Protein AF-A0A920NWB3-F1 (afdb_monomer)

Solvent-accessible surface area (backbone atoms only — not comparable to full-atom values): 3988 Å² total; per-residue (Å²): 133,69,71,66,76,34,44,57,42,25,78,78,64,64,38,80,80,56,25,85,82,91,74,64,80,67,55,85,75,61,91,74,92,70,56,74,65,57,53,53,53,50,53,55,49,53,50,52,52,50,53,52,53,60,72,68,58,75,82,86,127

Secondary structure (DSSP, 8-state):
--TTTTHHHHHTT--TTSS-----GGGGG--S---HHHHHHHHHHHHHHHHHHHHH-----

pLDDT: mean 91.5, std 10.23, range [50.56, 98.81]

Structure (mmCIF, N/CA/C/O backbone):
data_AF-A0A920NWB3-F1
#
_entry.id   AF-A0A920NWB3-F1
#
loop_
_atom_site.group_PDB
_atom_site.id
_atom_site.type_symbol
_atom_site.label_atom_id
_atom_site.label_alt_id
_atom_site.label_comp_id
_atom_site.label_asym_id
_atom_site.label_entity_id
_atom_site.label_seq_id
_atom_site.pdbx_PDB_ins_code
_atom_site.Cartn_x
_atom_site.Cartn_y
_atom_site.Cartn_z
_atom_site.occupancy
_atom_site.B_iso_or_equiv
_atom_site.auth_seq_id
_atom_site.auth_comp_id
_atom_site.auth_asym_id
_atom_site.auth_atom_id
_atom_site.pdbx_PDB_model_num
ATOM 1 N N . MET A 1 1 ? 15.176 22.633 -17.712 1.00 50.56 1 MET A N 1
ATOM 2 C CA . MET A 1 1 ? 15.446 21.183 -17.792 1.00 50.56 1 MET A CA 1
ATOM 3 C C . MET A 1 1 ? 14.171 20.479 -17.380 1.00 50.56 1 MET A C 1
ATOM 5 O O . MET A 1 1 ? 13.524 20.947 -16.455 1.00 50.56 1 MET A O 1
ATOM 9 N N . ASN A 1 2 ? 13.722 19.499 -18.163 1.00 65.44 2 ASN A N 1
ATOM 10 C CA . ASN A 1 2 ? 12.450 18.819 -17.935 1.00 65.44 2 ASN A CA 1
ATOM 11 C C . ASN A 1 2 ? 12.767 17.528 -17.169 1.00 65.44 2 ASN A C 1
ATOM 13 O O . ASN A 1 2 ? 12.943 16.481 -17.786 1.00 65.44 2 ASN A O 1
ATOM 17 N N . ASP A 1 3 ? 12.932 17.616 -15.848 1.00 62.03 3 ASP A N 1
ATOM 18 C CA . ASP A 1 3 ? 13.410 16.509 -14.990 1.00 62.03 3 ASP A CA 1
ATOM 19 C C . ASP A 1 3 ? 12.465 15.290 -14.987 1.00 62.03 3 ASP A C 1
ATOM 21 O O . ASP A 1 3 ? 12.818 14.209 -14.528 1.00 62.03 3 ASP A O 1
ATOM 25 N N . MET A 1 4 ? 11.269 15.442 -15.561 1.00 71.56 4 MET A N 1
ATOM 26 C CA . MET A 1 4 ? 10.302 14.368 -15.791 1.00 71.56 4 MET A CA 1
ATOM 27 C C . MET A 1 4 ? 10.480 13.648 -17.137 1.00 71.56 4 MET A C 1
ATOM 29 O O . MET A 1 4 ? 9.772 12.679 -17.398 1.00 71.56 4 MET A O 1
ATOM 33 N N . SER A 1 5 ? 11.378 14.118 -18.010 1.00 79.75 5 SER A N 1
ATOM 34 C CA . SER A 1 5 ? 11.535 13.587 -19.377 1.00 79.75 5 SER A CA 1
ATOM 35 C C . SER A 1 5 ? 11.872 12.097 -19.412 1.00 79.75 5 SER A C 1
ATOM 37 O O . SER A 1 5 ? 11.357 11.399 -20.279 1.00 79.75 5 SER A O 1
ATOM 39 N N . ASN A 1 6 ? 12.626 11.605 -18.424 1.00 88.00 6 ASN A N 1
ATOM 40 C CA . ASN A 1 6 ? 13.074 10.211 -18.348 1.00 88.00 6 ASN A CA 1
ATOM 41 C C . ASN A 1 6 ? 12.418 9.436 -17.187 1.00 88.00 6 ASN A C 1
ATOM 43 O O . ASN A 1 6 ? 12.933 8.419 -16.727 1.00 88.00 6 ASN A O 1
ATOM 47 N N . ILE A 1 7 ? 11.261 9.895 -16.690 1.00 90.94 7 ILE A N 1
ATOM 48 C CA . ILE A 1 7 ? 10.542 9.222 -15.592 1.00 90.94 7 ILE A CA 1
ATOM 49 C C . ILE A 1 7 ? 10.089 7.801 -15.981 1.00 90.94 7 ILE A C 1
ATOM 51 O O . ILE A 1 7 ? 9.941 6.931 -15.125 1.00 90.94 7 ILE A O 1
ATOM 55 N N . GLN A 1 8 ? 9.881 7.555 -17.279 1.00 89.88 8 GLN A N 1
ATOM 56 C CA . GLN A 1 8 ? 9.528 6.235 -17.798 1.00 89.88 8 GLN A CA 1
ATOM 57 C C . GLN A 1 8 ? 10.710 5.264 -17.732 1.00 89.88 8 GLN A C 1
ATOM 59 O O . GLN A 1 8 ? 10.516 4.115 -17.339 1.00 89.88 8 GLN A O 1
ATOM 64 N N . ASP A 1 9 ? 11.924 5.726 -18.041 1.00 92.00 9 ASP A N 1
ATOM 65 C CA . ASP A 1 9 ? 13.141 4.910 -17.950 1.00 92.00 9 ASP A CA 1
ATOM 66 C C . ASP A 1 9 ? 13.420 4.498 -16.500 1.00 92.00 9 ASP A C 1
ATOM 68 O O . ASP A 1 9 ? 13.847 3.374 -16.247 1.00 92.00 9 ASP A O 1
ATOM 72 N N . LEU A 1 10 ? 13.077 5.358 -15.537 1.00 92.44 10 LEU A N 1
ATOM 73 C CA . LEU A 1 10 ? 13.118 5.027 -14.117 1.00 92.44 10 LEU A CA 1
ATOM 74 C C . LEU A 1 10 ? 12.102 3.931 -13.738 1.00 92.44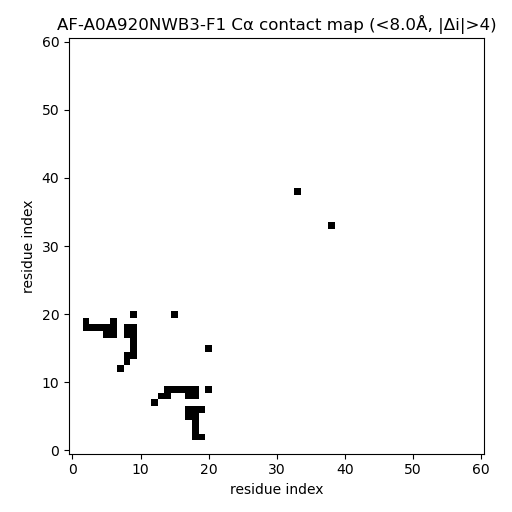 10 LEU A C 1
ATOM 76 O O . LEU A 1 10 ? 12.496 2.878 -13.243 1.00 92.44 10 LEU A O 1
ATOM 80 N N . TYR A 1 11 ? 10.798 4.154 -13.958 1.00 90.94 11 TYR A N 1
ATOM 81 C CA . TYR A 1 11 ? 9.749 3.247 -13.453 1.00 90.94 11 TYR A CA 1
ATOM 82 C C . TYR A 1 11 ? 9.539 1.976 -14.278 1.00 90.94 11 TYR A C 1
ATOM 84 O O . TYR A 1 11 ? 9.149 0.951 -13.722 1.00 90.94 11 TYR A O 1
ATOM 92 N N . PHE A 1 12 ? 9.751 2.039 -15.592 1.00 91.56 12 PHE A N 1
ATOM 93 C CA . PHE A 1 12 ? 9.508 0.922 -16.509 1.00 91.56 12 PHE A CA 1
ATOM 94 C C . PHE A 1 12 ? 10.805 0.334 -17.073 1.00 91.56 12 PHE A C 1
ATOM 96 O O . PHE A 1 12 ? 10.826 -0.845 -17.419 1.00 91.56 12 PHE A O 1
ATOM 103 N N . GLY A 1 13 ? 11.876 1.134 -17.151 1.00 92.69 13 GLY A N 1
ATOM 104 C CA . GLY A 1 13 ? 13.210 0.690 -17.571 1.00 92.69 13 GLY A CA 1
ATOM 105 C C . GLY A 1 13 ? 14.125 0.250 -16.420 1.00 92.69 13 GLY A C 1
ATOM 106 O O . GLY A 1 13 ? 15.059 -0.515 -16.653 1.00 92.69 13 GLY A O 1
ATOM 107 N N . GLY A 1 14 ? 13.852 0.685 -15.185 1.00 90.69 14 GLY A N 1
ATOM 108 C CA . GLY A 1 14 ? 14.633 0.345 -13.993 1.00 90.69 14 GLY A CA 1
ATOM 109 C C . GLY A 1 14 ? 15.930 1.142 -13.811 1.00 90.69 14 GLY A C 1
ATOM 110 O O . GLY A 1 14 ? 16.736 0.785 -12.949 1.00 90.69 14 GLY A O 1
ATOM 111 N N . ASP A 1 15 ? 16.161 2.209 -14.585 1.00 94.00 15 ASP A N 1
ATOM 112 C CA . ASP A 1 15 ? 17.331 3.075 -14.395 1.00 94.00 15 ASP A CA 1
ATOM 113 C C . ASP A 1 15 ? 17.096 4.066 -13.247 1.00 94.00 15 ASP A C 1
ATOM 115 O O . ASP A 1 15 ? 16.534 5.148 -13.423 1.00 94.00 15 ASP A O 1
ATOM 119 N N . MET A 1 16 ? 17.584 3.703 -12.059 1.00 91.06 16 MET A N 1
ATOM 120 C CA . MET A 1 16 ? 17.483 4.500 -10.829 1.00 91.06 16 MET A CA 1
ATOM 121 C C . MET A 1 16 ? 18.162 5.879 -10.896 1.00 91.06 16 MET A C 1
ATOM 123 O O . MET A 1 16 ? 17.960 6.689 -9.992 1.00 91.06 16 MET A O 1
ATOM 127 N N . ASN A 1 17 ? 18.953 6.159 -11.937 1.00 90.31 17 ASN A N 1
ATOM 128 C CA . ASN A 1 17 ? 19.626 7.443 -12.141 1.00 90.31 17 ASN A CA 1
ATOM 129 C C . ASN A 1 17 ? 18.995 8.284 -13.262 1.00 90.31 17 ASN A C 1
ATOM 131 O O . ASN A 1 17 ? 19.411 9.427 -13.459 1.00 90.31 17 ASN A O 1
ATOM 135 N N . ALA A 1 18 ? 18.006 7.754 -13.991 1.00 90.56 18 ALA A N 1
ATOM 136 C CA . ALA A 1 18 ? 17.388 8.447 -15.123 1.00 90.56 18 ALA A CA 1
ATOM 137 C C . ALA A 1 18 ? 16.567 9.676 -14.698 1.00 90.56 18 ALA A C 1
ATOM 139 O O . ALA A 1 18 ? 16.506 10.665 -15.432 1.00 90.56 18 ALA A O 1
ATOM 140 N N . ALA A 1 19 ? 15.943 9.622 -13.517 1.00 90.50 19 ALA A N 1
ATOM 141 C CA . ALA A 1 19 ? 15.154 10.699 -12.925 1.00 90.50 19 ALA A CA 1
ATOM 142 C C . ALA A 1 19 ? 15.019 10.507 -11.398 1.00 90.50 19 ALA A C 1
ATOM 144 O O . ALA A 1 19 ? 15.282 9.416 -10.888 1.00 90.50 19 ALA A O 1
ATOM 145 N N . PR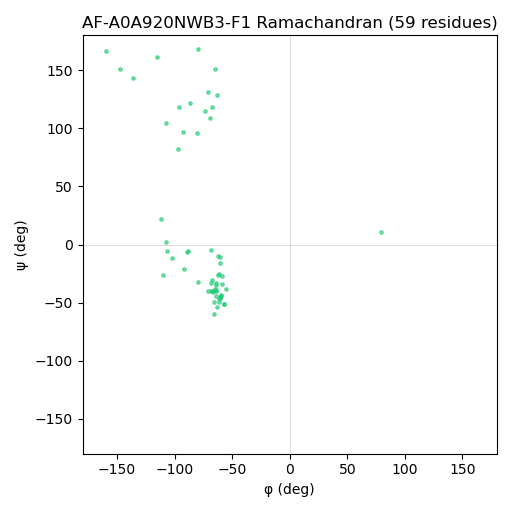O A 1 20 ? 14.569 11.527 -10.643 1.00 88.06 20 PRO A N 1
ATOM 146 C CA . PRO A 1 20 ? 14.233 11.363 -9.230 1.00 88.06 20 PRO A CA 1
ATOM 147 C C . PRO A 1 20 ? 13.059 10.390 -9.017 1.00 88.06 20 PRO A C 1
ATOM 149 O O . PRO A 1 20 ? 11.984 10.568 -9.593 1.00 88.06 20 PRO A O 1
ATOM 152 N N . ALA A 1 21 ? 13.235 9.396 -8.141 1.00 88.38 21 ALA A N 1
ATOM 153 C CA . ALA A 1 21 ? 12.153 8.501 -7.731 1.00 88.38 21 ALA A CA 1
ATOM 154 C C . ALA A 1 21 ? 11.139 9.231 -6.846 1.00 88.38 21 ALA A C 1
ATOM 156 O O . ALA A 1 21 ? 11.497 9.896 -5.873 1.00 88.38 21 ALA A O 1
ATOM 157 N N . LEU A 1 22 ? 9.856 9.091 -7.179 1.00 89.62 22 LEU A N 1
ATOM 158 C CA . LEU A 1 22 ? 8.765 9.697 -6.424 1.00 89.62 22 LEU A CA 1
ATOM 159 C C . LEU A 1 22 ? 8.271 8.680 -5.402 1.00 89.62 22 LEU A C 1
ATOM 161 O O . LEU A 1 22 ? 7.469 7.802 -5.708 1.00 89.62 22 LEU A O 1
ATOM 165 N N . SER A 1 23 ? 8.767 8.811 -4.177 1.00 90.88 23 SER A N 1
ATOM 166 C CA . SER A 1 23 ? 8.335 8.003 -3.045 1.00 90.88 23 SER A CA 1
ATOM 167 C C . SER A 1 23 ? 8.147 8.871 -1.807 1.00 90.88 23 SER A C 1
ATOM 169 O O . SER A 1 23 ? 8.899 9.817 -1.574 1.00 90.88 23 SER A O 1
ATOM 171 N N . GLY A 1 24 ? 7.136 8.546 -1.004 1.00 93.12 24 GLY A N 1
ATOM 172 C CA . GLY A 1 24 ? 6.935 9.151 0.309 1.00 93.12 24 GLY A CA 1
ATOM 173 C C . GLY A 1 24 ? 7.847 8.529 1.367 1.00 93.12 24 GLY A C 1
ATOM 174 O O . GLY A 1 24 ? 8.427 7.466 1.156 1.00 93.12 24 GLY A O 1
ATOM 175 N N . GLN A 1 25 ? 7.919 9.161 2.540 1.00 96.88 25 GLN A N 1
ATOM 176 C CA . GLN A 1 25 ? 8.660 8.628 3.694 1.00 96.88 25 GLN A CA 1
ATOM 177 C C . GLN A 1 25 ? 8.116 7.277 4.184 1.00 96.88 25 GLN A C 1
ATOM 179 O O . GLN A 1 25 ? 8.868 6.478 4.733 1.00 96.88 25 GLN A O 1
ATOM 184 N N . SER A 1 26 ? 6.832 6.994 3.936 1.00 95.94 26 SER A N 1
ATOM 185 C CA . SER A 1 26 ? 6.184 5.726 4.285 1.00 95.94 26 SER A CA 1
ATOM 186 C C . SER A 1 26 ? 6.805 4.506 3.604 1.00 95.94 26 SER A C 1
ATOM 188 O O . SER A 1 26 ? 6.592 3.397 4.076 1.00 95.94 26 SER A O 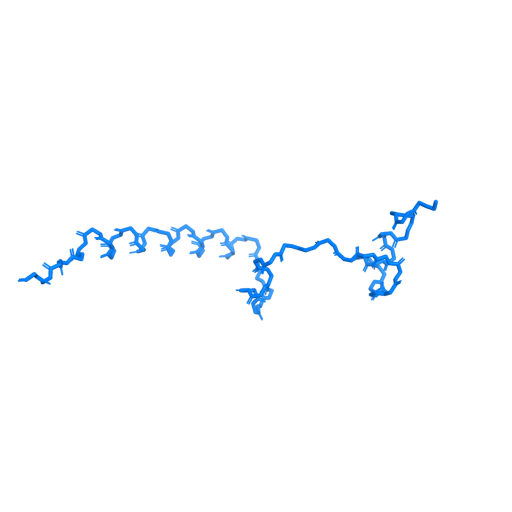1
ATOM 190 N N . VAL A 1 27 ? 7.608 4.683 2.547 1.00 95.88 27 VAL A N 1
ATOM 191 C CA . VAL A 1 27 ? 8.361 3.579 1.929 1.00 95.88 27 VAL A CA 1
ATOM 192 C C . VAL A 1 27 ? 9.305 2.891 2.910 1.00 95.88 27 VAL A C 1
ATOM 194 O O . VAL A 1 27 ? 9.554 1.704 2.768 1.00 95.88 27 VAL A O 1
ATOM 197 N N . GLY A 1 28 ? 9.771 3.600 3.945 1.00 96.94 28 GLY A N 1
ATOM 198 C CA . GLY A 1 28 ? 10.581 3.009 5.012 1.00 96.94 28 GLY A CA 1
ATOM 199 C C . GLY A 1 28 ? 9.823 2.028 5.915 1.00 96.94 28 GLY A C 1
ATOM 200 O O . GLY A 1 28 ? 10.443 1.443 6.792 1.00 96.94 28 GLY A O 1
ATOM 201 N N . LEU A 1 29 ? 8.507 1.877 5.729 1.00 97.38 29 LEU A N 1
ATOM 202 C CA . LEU A 1 29 ? 7.657 0.893 6.407 1.00 97.38 29 LEU A CA 1
ATOM 203 C C . LEU A 1 29 ? 7.227 -0.254 5.468 1.00 97.38 29 LEU A C 1
ATOM 205 O O . LEU A 1 29 ? 6.421 -1.091 5.868 1.00 97.38 29 LEU A O 1
ATOM 209 N N . ILE A 1 30 ? 7.679 -0.264 4.205 1.00 97.38 30 ILE A N 1
ATOM 210 C CA . ILE A 1 30 ? 7.294 -1.261 3.196 1.00 97.38 30 ILE A CA 1
ATOM 211 C C . ILE A 1 30 ? 8.476 -2.195 2.938 1.00 97.38 30 ILE A C 1
ATOM 213 O O . ILE A 1 30 ? 9.405 -1.841 2.215 1.00 97.38 30 ILE A O 1
ATOM 217 N N . ASP A 1 31 ? 8.394 -3.410 3.476 1.00 97.56 31 ASP A N 1
ATOM 218 C CA . ASP A 1 31 ? 9.481 -4.396 3.398 1.00 97.56 31 ASP A CA 1
ATOM 219 C C . ASP A 1 31 ? 9.249 -5.501 2.352 1.00 97.56 31 ASP A C 1
ATOM 221 O O . ASP A 1 31 ? 10.160 -6.267 2.03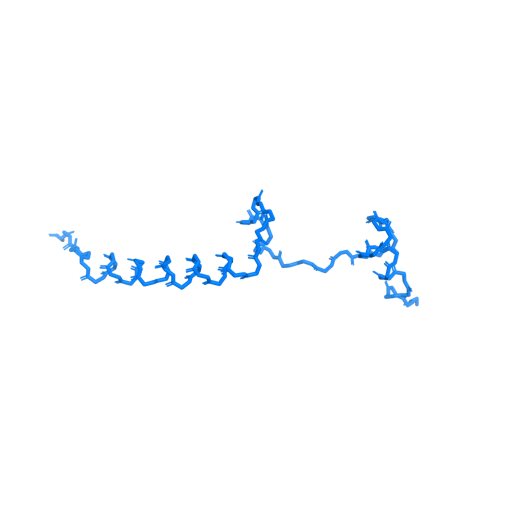5 1.00 97.56 31 ASP A O 1
ATOM 225 N N . GLU A 1 32 ? 8.039 -5.609 1.794 1.00 97.62 32 GLU A N 1
ATOM 226 C CA . GLU A 1 32 ? 7.687 -6.672 0.850 1.00 97.62 32 GLU A CA 1
ATOM 227 C C . GLU A 1 32 ? 6.665 -6.234 -0.210 1.00 97.62 32 GLU A C 1
ATOM 229 O O . GLU A 1 32 ? 5.812 -5.372 0.016 1.00 97.62 32 GLU A O 1
ATOM 234 N N . VAL A 1 33 ? 6.734 -6.868 -1.385 1.00 97.88 33 VAL A N 1
ATOM 235 C CA . VAL A 1 33 ? 5.752 -6.694 -2.463 1.00 97.88 33 VAL A CA 1
ATOM 236 C C . VAL A 1 33 ? 4.594 -7.665 -2.244 1.00 97.88 33 VAL A C 1
ATOM 238 O O . VAL A 1 33 ? 4.790 -8.878 -2.228 1.00 97.88 33 VAL A O 1
ATOM 241 N N . LYS A 1 34 ? 3.377 -7.131 -2.126 1.00 97.75 34 LYS A N 1
ATOM 242 C CA . LYS A 1 34 ? 2.134 -7.893 -1.924 1.00 97.75 34 LYS A CA 1
ATOM 243 C C . LYS A 1 34 ? 1.184 -7.740 -3.103 1.00 97.75 34 LYS A C 1
ATOM 245 O O . LYS A 1 34 ? 1.277 -6.784 -3.875 1.00 97.75 34 LYS A O 1
ATOM 250 N N . SER A 1 35 ? 0.224 -8.659 -3.220 1.00 98.69 35 SER A N 1
ATOM 251 C CA . SER A 1 35 ? -0.899 -8.447 -4.130 1.00 98.69 35 SER A CA 1
ATOM 252 C C . SER A 1 35 ? -1.740 -7.255 -3.659 1.00 98.69 35 SER A C 1
ATOM 254 O O . SER A 1 35 ? -1.843 -6.987 -2.462 1.00 98.69 35 SER A O 1
ATOM 256 N N . VAL A 1 36 ? -2.390 -6.552 -4.592 1.00 98.56 36 VAL A N 1
ATOM 257 C CA . VAL A 1 36 ? -3.279 -5.421 -4.256 1.00 98.56 36 VAL A CA 1
ATOM 258 C C . VAL A 1 36 ? -4.367 -5.844 -3.265 1.00 98.56 36 VAL A C 1
ATOM 260 O O . VAL A 1 36 ? -4.697 -5.093 -2.350 1.00 98.56 36 VAL A O 1
ATOM 263 N N . LYS A 1 37 ? -4.896 -7.063 -3.426 1.00 98.69 37 LYS A N 1
ATOM 264 C CA . LYS A 1 37 ? -5.897 -7.631 -2.525 1.00 98.69 37 LYS A CA 1
ATOM 265 C C . LYS A 1 37 ? -5.352 -7.769 -1.104 1.00 98.69 37 LYS A C 1
ATOM 267 O O . LYS A 1 37 ? -5.998 -7.296 -0.176 1.00 98.69 37 LYS A O 1
ATOM 272 N N . ASP A 1 38 ? -4.167 -8.352 -0.949 1.00 98.69 38 ASP A N 1
ATOM 273 C CA . ASP A 1 38 ? -3.572 -8.570 0.373 1.00 98.69 38 ASP A CA 1
ATOM 274 C C . ASP A 1 38 ? -3.238 -7.250 1.069 1.00 98.69 38 ASP A C 1
ATOM 276 O O . ASP A 1 38 ? -3.462 -7.128 2.269 1.00 98.69 38 ASP A O 1
ATOM 280 N N . ILE A 1 39 ? -2.757 -6.246 0.323 1.00 98.62 39 ILE A N 1
ATOM 281 C CA . ILE A 1 39 ? -2.502 -4.902 0.866 1.00 98.62 39 ILE A CA 1
ATOM 282 C C . ILE A 1 39 ? -3.786 -4.333 1.475 1.00 98.62 39 ILE A C 1
ATOM 284 O O . ILE A 1 39 ? -3.779 -3.890 2.623 1.00 98.62 39 ILE A O 1
ATOM 288 N N . ILE A 1 40 ? -4.889 -4.352 0.722 1.00 98.75 40 ILE A N 1
ATOM 289 C CA . ILE A 1 40 ? -6.168 -3.788 1.169 1.00 98.75 40 ILE A CA 1
ATOM 290 C C . ILE A 1 40 ? -6.726 -4.579 2.355 1.00 98.75 40 ILE A C 1
ATOM 292 O O . ILE A 1 40 ? -7.083 -3.979 3.369 1.00 98.75 40 ILE A O 1
ATOM 296 N N . ASP A 1 41 ? -6.775 -5.906 2.249 1.00 98.81 41 ASP A N 1
ATOM 297 C CA . ASP A 1 41 ? -7.351 -6.763 3.285 1.00 98.81 41 ASP A CA 1
ATOM 298 C C . ASP A 1 41 ? -6.590 -6.636 4.608 1.00 98.81 41 ASP A C 1
ATOM 300 O O . ASP A 1 41 ? -7.210 -6.446 5.654 1.00 98.81 41 ASP A O 1
ATOM 304 N N . GLN A 1 42 ? -5.253 -6.691 4.570 1.00 98.50 42 GLN A N 1
ATOM 305 C CA .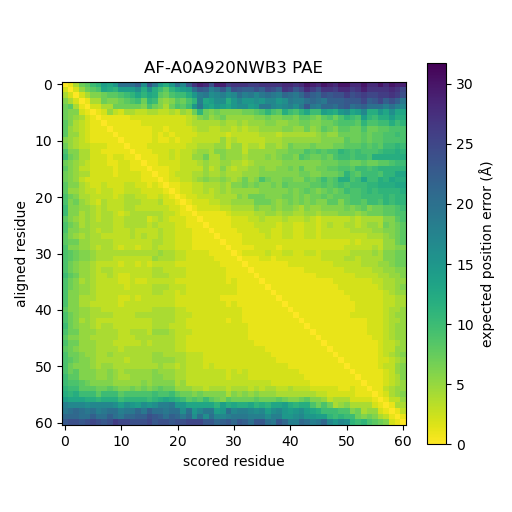 GLN A 1 42 ? -4.422 -6.571 5.770 1.00 98.50 42 GLN A CA 1
ATOM 306 C C . GLN A 1 42 ? -4.527 -5.177 6.386 1.00 98.50 42 GLN A C 1
ATOM 308 O O . GLN A 1 42 ? -4.671 -5.070 7.598 1.00 98.50 42 GLN A O 1
ATOM 313 N N . THR A 1 43 ? -4.540 -4.118 5.568 1.00 98.44 43 THR A N 1
ATOM 314 C CA . THR A 1 43 ? -4.696 -2.742 6.070 1.00 98.44 43 THR A CA 1
ATOM 315 C C . THR A 1 43 ? -6.025 -2.566 6.805 1.00 98.44 4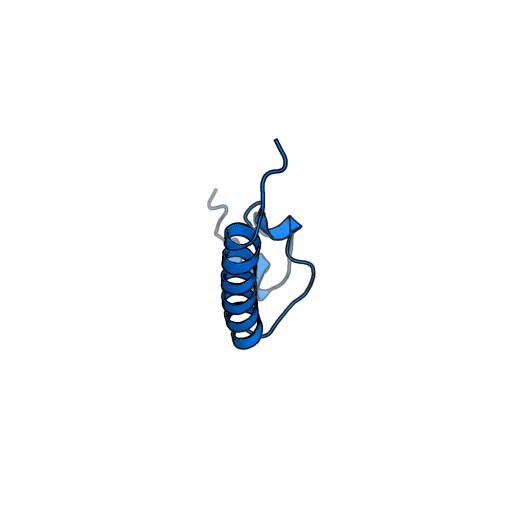3 THR A C 1
ATOM 317 O O . THR A 1 43 ? -6.067 -1.989 7.889 1.00 98.44 43 THR A O 1
ATOM 320 N N . VAL A 1 44 ? -7.128 -3.071 6.238 1.00 98.75 44 VAL A N 1
ATOM 321 C CA . VAL A 1 44 ? -8.457 -2.979 6.866 1.00 98.75 44 VAL A CA 1
ATOM 322 C C . VAL A 1 44 ? -8.535 -3.836 8.128 1.00 98.75 44 VAL A C 1
ATOM 324 O O . VAL A 1 44 ? -9.133 -3.415 9.120 1.00 98.75 44 VAL A O 1
ATOM 327 N N . LEU A 1 45 ? -7.946 -5.031 8.108 1.00 98.75 45 LEU A N 1
ATOM 328 C CA . LEU A 1 45 ? -7.900 -5.919 9.264 1.00 98.75 45 LEU A CA 1
ATOM 329 C C . LEU A 1 45 ? -7.115 -5.282 10.418 1.00 98.75 45 LEU A C 1
ATOM 331 O O . LEU A 1 45 ? -7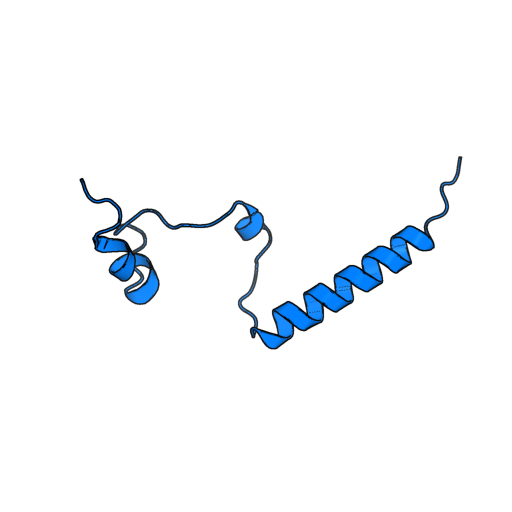.677 -5.109 11.499 1.00 98.75 45 LEU A O 1
ATOM 335 N N . GLU A 1 46 ? -5.879 -4.847 10.172 1.00 98.56 46 GLU A N 1
ATOM 336 C CA . GLU A 1 46 ? -5.004 -4.252 11.191 1.00 98.56 46 GLU A CA 1
ATOM 337 C C . GLU A 1 46 ? -5.573 -2.933 11.734 1.00 98.56 46 GLU A C 1
ATOM 339 O O . GLU A 1 46 ? -5.486 -2.661 12.933 1.00 98.56 46 GLU A O 1
ATOM 344 N N . PHE A 1 47 ? -6.239 -2.138 10.889 1.00 98.69 47 PHE A N 1
ATOM 345 C CA . PHE A 1 47 ? -6.975 -0.954 11.335 1.00 98.69 47 PHE A CA 1
ATOM 346 C C . PHE A 1 47 ? -8.039 -1.310 12.385 1.00 98.69 47 PHE A C 1
ATOM 348 O O . PHE A 1 4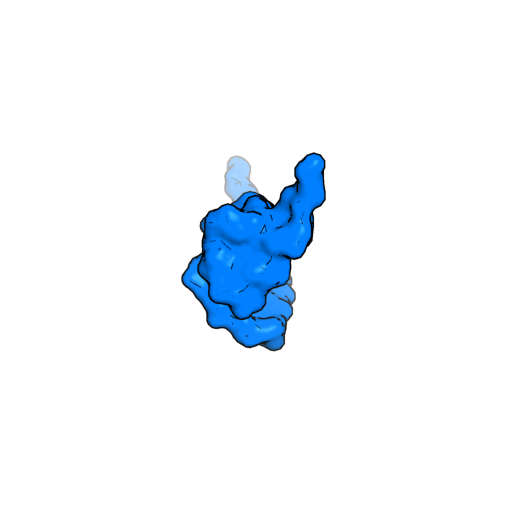7 ? -8.075 -0.713 13.463 1.00 98.69 47 PHE A O 1
ATOM 355 N N . ASN A 1 48 ? -8.890 -2.301 12.101 1.00 98.56 48 ASN A N 1
ATOM 356 C CA . ASN A 1 48 ? -9.954 -2.705 13.023 1.00 98.56 48 ASN A CA 1
ATOM 357 C C . ASN A 1 48 ? -9.395 -3.336 14.304 1.00 98.56 48 ASN A C 1
ATOM 359 O O . ASN A 1 48 ? -9.889 -3.048 15.396 1.00 98.56 48 ASN A O 1
ATOM 363 N N . GLU A 1 49 ? -8.354 -4.162 14.195 1.00 98.62 49 GLU A N 1
ATOM 364 C CA . GLU A 1 49 ? -7.652 -4.718 15.355 1.00 98.62 49 GLU A CA 1
ATOM 365 C C . GLU A 1 49 ? -7.061 -3.614 16.233 1.00 98.62 49 GLU A C 1
ATOM 367 O O . GLU A 1 49 ? -7.244 -3.628 17.450 1.00 98.62 49 GLU A O 1
ATOM 372 N N . THR A 1 50 ? -6.441 -2.603 15.623 1.00 98.31 50 THR A N 1
ATOM 373 C CA . THR A 1 50 ? -5.898 -1.440 16.333 1.00 98.31 50 THR A CA 1
ATOM 374 C C . THR A 1 50 ? -6.994 -0.678 17.072 1.00 98.31 50 THR A C 1
ATOM 376 O O . THR A 1 50 ? -6.835 -0.372 18.255 1.00 98.31 50 THR A O 1
ATOM 379 N N . CYS A 1 51 ? -8.138 -0.419 16.431 1.00 98.06 51 CYS A N 1
ATOM 380 C CA . CYS A 1 51 ? -9.283 0.216 17.087 1.00 98.06 51 CYS A CA 1
ATOM 381 C C . CYS A 1 51 ? -9.796 -0.598 18.283 1.00 98.06 51 CYS A C 1
ATOM 383 O O . CYS A 1 51 ? -10.035 -0.026 19.346 1.00 98.06 51 CYS A O 1
ATOM 385 N N . ASN A 1 52 ? -9.914 -1.920 18.138 1.00 97.75 52 ASN A N 1
ATOM 386 C CA . ASN A 1 52 ? -10.334 -2.809 19.224 1.00 97.75 52 ASN A CA 1
ATOM 387 C C . ASN A 1 52 ? -9.321 -2.824 20.381 1.00 97.75 52 ASN A C 1
ATOM 389 O O . ASN A 1 52 ? -9.699 -2.816 21.555 1.00 97.75 52 ASN A O 1
ATOM 393 N N . ASN A 1 53 ? -8.025 -2.820 20.072 1.00 96.69 53 ASN A N 1
ATOM 394 C CA . ASN A 1 53 ? -6.965 -2.777 21.076 1.00 96.69 53 ASN A CA 1
ATOM 395 C C . ASN A 1 53 ? -7.005 -1.465 21.863 1.00 96.69 53 ASN A C 1
ATOM 397 O O . ASN A 1 53 ? -6.953 -1.482 23.092 1.00 96.69 53 ASN A O 1
ATOM 401 N N . LEU A 1 54 ? -7.176 -0.338 21.167 1.00 96.38 54 LEU A N 1
ATOM 402 C CA . LEU A 1 54 ? -7.326 0.973 21.793 1.00 96.38 54 LEU A CA 1
ATOM 403 C C . LEU A 1 54 ? -8.599 1.063 22.643 1.00 96.38 54 LEU A C 1
ATOM 405 O O . LEU A 1 54 ? -8.549 1.625 23.733 1.00 96.38 54 LEU A O 1
ATOM 409 N N . SER A 1 55 ? -9.722 0.483 22.204 1.00 95.56 55 SER A N 1
ATOM 410 C CA . SER A 1 55 ? -10.963 0.498 22.994 1.00 95.56 55 SER A CA 1
ATOM 411 C C . SER A 1 55 ? -10.871 -0.333 24.273 1.00 95.56 55 SER A C 1
ATOM 413 O O . SER A 1 55 ? -11.521 -0.014 25.265 1.00 95.56 55 SER A O 1
ATOM 415 N N . ASN A 1 56 ? -10.070 -1.399 24.253 1.00 93.69 56 ASN A N 1
ATOM 416 C CA . ASN A 1 56 ? -9.860 -2.280 25.403 1.00 93.69 56 ASN A CA 1
ATOM 417 C C . ASN A 1 56 ? -8.722 -1.811 26.318 1.00 93.69 56 ASN A C 1
ATOM 419 O O . ASN A 1 56 ? -8.503 -2.402 27.379 1.00 93.69 56 ASN A O 1
ATOM 423 N N . PHE A 1 57 ? -7.996 -0.765 25.924 1.00 93.31 57 PHE A N 1
ATOM 424 C CA . PHE A 1 57 ? -6.884 -0.243 26.694 1.00 93.31 57 PHE A CA 1
ATOM 425 C C . PHE A 1 57 ? -7.388 0.386 27.997 1.00 93.31 57 PHE A C 1
ATOM 427 O O . PHE A 1 57 ? -8.145 1.357 27.994 1.00 93.31 57 PHE A O 1
ATOM 434 N N . LYS A 1 58 ? -6.955 -0.163 29.134 1.00 86.88 58 LYS A N 1
ATOM 435 C CA . LYS A 1 58 ? -7.167 0.452 30.445 1.00 86.88 58 LYS A CA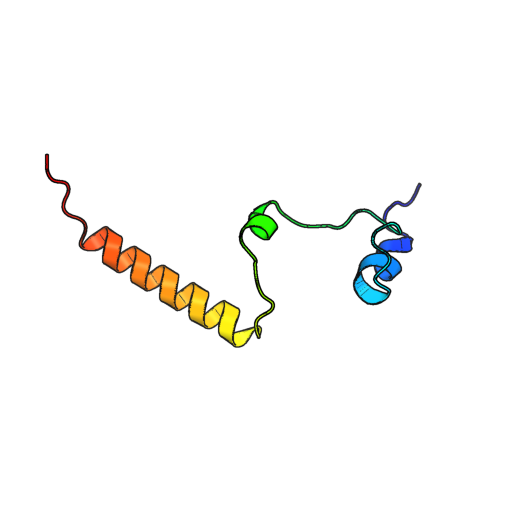 1
ATOM 436 C C . LYS A 1 58 ? -5.920 1.235 30.814 1.00 86.88 58 LYS A C 1
ATOM 438 O O . LYS A 1 58 ? -4.850 0.657 30.967 1.00 86.88 58 LYS A O 1
ATOM 443 N N . LEU A 1 59 ? -6.081 2.543 30.971 1.00 82.38 59 LEU A N 1
ATOM 444 C CA . LEU A 1 59 ? -5.075 3.373 31.616 1.00 82.38 59 LEU A CA 1
ATOM 445 C C . LEU A 1 59 ? -5.049 2.998 33.099 1.00 82.38 59 LEU A C 1
ATOM 447 O O . LEU A 1 59 ? -6.006 3.278 33.822 1.00 82.38 59 LEU A O 1
ATOM 451 N N . GLU A 1 60 ? -3.984 2.338 33.538 1.00 74.81 60 GLU A N 1
ATOM 452 C CA . GLU A 1 60 ? -3.656 2.298 34.960 1.00 74.81 60 GLU A CA 1
ATOM 453 C C . GLU A 1 60 ? -3.111 3.681 35.333 1.00 74.81 60 GLU A C 1
ATOM 455 O O . GLU A 1 60 ? -2.104 4.128 34.781 1.00 74.81 60 GLU A O 1
ATOM 460 N N . VAL A 1 61 ? -3.850 4.384 36.195 1.00 61.69 61 VAL A N 1
ATOM 461 C CA . VAL A 1 61 ? -3.484 5.687 36.770 1.00 61.69 61 VAL A CA 1
ATOM 462 C C . VAL A 1 61 ? -3.095 5.482 38.222 1.00 61.69 61 VAL A C 1
ATOM 464 O O . VAL A 1 61 ? -3.841 4.749 38.913 1.00 61.69 61 VAL A O 1
#

Sequence (61 aa):
MNDMSNIQDLYFGGDMNAAPALSGQSVGLIDEVKSVKDIIDQTVLEFNETCNNLSNFKLEV

Foldseek 3Di:
DPLCPCVCCVPVVVPPPSHPDDDDPCVVVDDDDDDPVCVVVVVVVVVVVVVVCVVPDDDDD

Radius of gyration: 19.19 Å; Cα contacts (8 Å, |Δi|>4): 22; chains: 1; bounding box: 31×30×56 Å

Mean predicted aligned error: 5.74 Å